Protein AF-A0A9D0H1D7-F1 (afdb_monomer)

Secondary structure (DSSP, 8-state):
-EEE--SSSSEEE-TTEEE-TTS-EEESSSSEEEEEEETTEEEEEEE----

Mean predicted aligned error: 3.26 Å

pLDDT: mean 93.41, std 5.96, range [59.91, 97.12]

Nearest PDB structures (foldseek):
  8whx-assembly1_Z  TM=9.908E-01  e=5.973E-05  Mycolicibacterium smegmatis MC2 155
  8v9k-assembly1_Y  TM=9.849E-01  e=8.802E-05  Mycolicibacterium smegmatis MC2 155
  6xyw-assembly1_Aw  TM=9.212E-01  e=3.130E-05  Arabidopsis thaliana
  8cvm-assembly1_v  TM=9.658E-01  e=1.216E-04  Cutibacterium acnes
  8fn2-assembly1_Y  TM=9.661E-01  e=2.475E-04  Borreliella burgdorferi B31

Solvent-accessible surface area (backbone atoms only — not comparable to full-atom values): 3051 Å² total; per-residue (Å²): 106,79,75,44,84,40,88,54,82,76,60,41,67,39,52,49,32,42,71,46,99,71,41,28,30,26,54,72,56,75,54,49,80,44,82,47,75,54,97,92,36,44,26,38,26,38,45,66,67,80,134

Sequence (51 aa):
NILVRQRGTKIYPGKNVGLGKDYTLFALVDGVVKFERAKGKKVVSVYPIDA

Structure (mmCIF, N/CA/C/O backbone):
data_AF-A0A9D0H1D7-F1
#
_entry.id   AF-A0A9D0H1D7-F1
#
loop_
_atom_site.group_PDB
_atom_site.id
_atom_site.type_symbol
_atom_site.label_atom_id
_atom_site.label_alt_id
_atom_site.label_comp_id
_atom_site.label_asym_id
_atom_site.label_entity_id
_atom_site.label_seq_id
_atom_site.pdbx_PDB_ins_code
_atom_site.Cartn_x
_atom_site.Cartn_y
_atom_site.Cartn_z
_atom_site.occupancy
_atom_site.B_iso_or_equiv
_atom_site.auth_seq_id
_atom_site.auth_comp_id
_atom_site.auth_asym_id
_atom_site.auth_atom_id
_atom_site.pdbx_PDB_model_num
ATOM 1 N N . ASN A 1 1 ? 1.997 -11.691 -1.958 1.00 80.38 1 ASN A N 1
ATOM 2 C CA . ASN A 1 1 ? 2.969 -10.694 -1.457 1.00 80.38 1 ASN A CA 1
ATOM 3 C C . ASN A 1 1 ? 2.320 -9.696 -0.504 1.00 80.38 1 ASN A C 1
ATOM 5 O O . ASN A 1 1 ? 1.572 -8.832 -0.948 1.00 80.38 1 ASN A O 1
ATOM 9 N N . ILE A 1 2 ? 2.576 -9.827 0.806 1.00 93.31 2 ILE A N 1
ATOM 10 C CA . ILE A 1 2 ? 2.156 -8.849 1.828 1.00 93.31 2 ILE A CA 1
ATOM 11 C C . ILE A 1 2 ? 3.290 -7.839 2.016 1.00 93.31 2 ILE A C 1
ATOM 13 O O . ILE A 1 2 ? 4.423 -8.243 2.251 1.00 93.31 2 ILE A O 1
ATOM 17 N N . LEU A 1 3 ? 2.981 -6.547 1.935 1.00 92.94 3 LEU A N 1
ATOM 18 C CA . LEU A 1 3 ? 3.956 -5.468 2.107 1.00 92.94 3 LEU A CA 1
ATOM 19 C C . LEU A 1 3 ? 4.031 -5.023 3.567 1.00 92.94 3 LEU A C 1
ATOM 21 O O . LEU A 1 3 ? 5.112 -4.909 4.135 1.00 92.94 3 LEU A O 1
ATOM 25 N N . VAL A 1 4 ? 2.874 -4.762 4.181 1.00 95.81 4 VAL A N 1
ATOM 26 C CA . VAL A 1 4 ? 2.781 -4.254 5.555 1.00 95.81 4 VAL A CA 1
ATOM 27 C C . VAL A 1 4 ? 1.503 -4.768 6.202 1.00 95.81 4 VAL A C 1
ATOM 29 O O . VAL A 1 4 ? 0.415 -4.562 5.669 1.00 95.81 4 VAL A O 1
ATOM 32 N N . ARG A 1 5 ? 1.613 -5.359 7.395 1.00 95.81 5 ARG A N 1
ATOM 33 C CA . ARG A 1 5 ? 0.467 -5.565 8.292 1.00 95.81 5 ARG A CA 1
ATOM 34 C C . ARG A 1 5 ? 0.374 -4.387 9.250 1.00 95.81 5 ARG A C 1
ATOM 36 O O . ARG A 1 5 ? 1.347 -4.060 9.927 1.00 95.81 5 ARG A O 1
ATOM 43 N N . GLN A 1 6 ? -0.781 -3.741 9.303 1.00 95.19 6 GLN A N 1
ATOM 44 C CA . GLN A 1 6 ? -0.993 -2.557 10.134 1.00 95.19 6 GLN A CA 1
ATOM 45 C C . GLN A 1 6 ? -2.376 -2.582 10.780 1.00 95.19 6 GLN A C 1
ATOM 47 O O . GLN A 1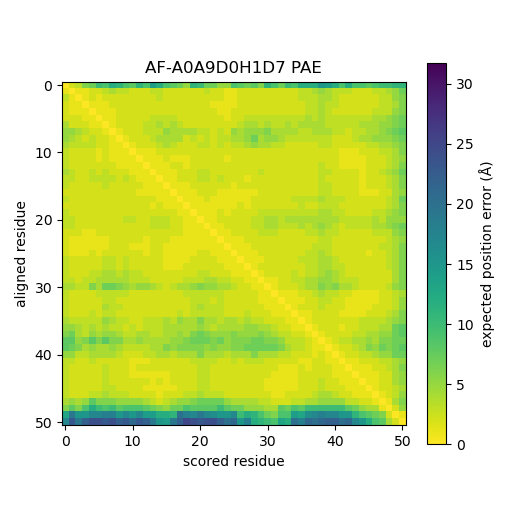 6 ? -3.307 -3.179 10.254 1.00 95.19 6 GLN A O 1
ATOM 52 N N . ARG A 1 7 ? -2.513 -1.907 11.926 1.00 95.06 7 ARG A N 1
ATOM 53 C CA . ARG A 1 7 ? -3.815 -1.602 12.534 1.00 95.06 7 ARG A CA 1
ATOM 54 C C . ARG A 1 7 ? -4.178 -0.164 12.160 1.00 95.06 7 ARG A C 1
ATOM 56 O O . ARG A 1 7 ? -3.522 0.767 12.631 1.00 95.06 7 ARG A O 1
ATOM 63 N N . GLY A 1 8 ? -5.177 -0.008 11.290 1.00 92.62 8 GLY A N 1
ATOM 64 C CA . GLY A 1 8 ? -5.537 1.268 10.660 1.00 92.62 8 GLY A CA 1
ATOM 65 C C . GLY A 1 8 ? -4.553 1.713 9.566 1.00 92.62 8 GLY A C 1
ATOM 66 O O . GLY A 1 8 ? -3.523 1.082 9.341 1.00 92.62 8 GLY A O 1
ATOM 67 N N . THR A 1 9 ? -4.850 2.819 8.878 1.00 92.94 9 THR A N 1
ATOM 68 C CA . THR A 1 9 ? -4.049 3.330 7.746 1.00 92.94 9 THR A CA 1
ATOM 69 C C . THR A 1 9 ? -2.948 4.295 8.195 1.00 92.94 9 THR A C 1
ATOM 71 O O . THR A 1 9 ? -3.075 5.515 8.047 1.00 92.94 9 THR A O 1
ATOM 74 N N . LYS A 1 10 ? -1.851 3.758 8.747 1.00 93.56 10 LYS A N 1
ATOM 75 C CA . LYS A 1 10 ? -0.619 4.537 9.009 1.00 93.56 10 LYS A CA 1
ATOM 76 C C . LYS A 1 10 ? 0.166 4.779 7.723 1.00 93.56 10 LYS A C 1
ATOM 78 O O . LYS A 1 10 ? 0.719 5.861 7.522 1.00 93.56 10 LYS A O 1
ATOM 83 N N . ILE A 1 11 ? 0.210 3.756 6.875 1.00 95.38 11 ILE A N 1
ATOM 84 C CA . ILE A 1 11 ? 0.754 3.800 5.523 1.00 95.38 11 ILE A CA 1
ATOM 85 C C . ILE A 1 11 ? -0.415 3.583 4.567 1.00 95.38 11 ILE A C 1
ATOM 87 O O . ILE A 1 11 ? -1.269 2.721 4.789 1.00 95.38 11 ILE A O 1
ATOM 91 N N . TYR A 1 12 ? -0.474 4.408 3.533 1.00 95.50 12 TYR A N 1
ATOM 92 C CA . TYR A 1 12 ? -1.525 4.372 2.529 1.00 95.50 12 TYR A CA 1
ATOM 93 C C . TYR A 1 12 ? -1.055 3.594 1.294 1.00 95.50 12 TYR A C 1
ATOM 95 O O . TYR A 1 12 ? 0.143 3.589 0.989 1.00 95.50 12 TYR A O 1
ATOM 103 N N . PRO A 1 13 ? -1.979 2.939 0.575 1.00 96.44 13 PRO A N 1
ATOM 104 C CA . PRO A 1 13 ? -1.659 2.313 -0.699 1.00 96.44 13 PRO A CA 1
ATOM 105 C C . PRO A 1 13 ? -1.304 3.380 -1.743 1.00 96.44 13 PRO A C 1
ATOM 107 O O . PRO A 1 13 ? -1.971 4.411 -1.854 1.00 96.44 13 PRO A O 1
ATOM 110 N N . GLY A 1 14 ? -0.221 3.137 -2.472 1.00 94.94 14 GLY A N 1
ATOM 111 C CA . GLY A 1 14 ? 0.238 3.920 -3.614 1.00 94.94 14 GLY A CA 1
ATOM 112 C C . GLY A 1 14 ? -0.031 3.202 -4.932 1.00 94.94 14 GLY A C 1
ATOM 113 O O . GLY A 1 14 ? -1.051 2.534 -5.091 1.00 94.94 14 GLY A O 1
ATOM 114 N N . LYS A 1 15 ? 0.885 3.332 -5.896 1.00 95.50 15 LYS A N 1
ATOM 115 C CA . LYS A 1 15 ? 0.758 2.657 -7.198 1.00 95.50 15 LYS A CA 1
ATOM 116 C C . LYS A 1 15 ? 0.906 1.145 -7.029 1.00 95.50 15 LYS A C 1
ATOM 118 O O . LYS A 1 15 ? 1.835 0.702 -6.362 1.00 95.50 15 LYS A O 1
ATOM 123 N N . ASN A 1 16 ? 0.017 0.373 -7.655 1.00 95.81 16 ASN A N 1
ATOM 124 C CA . ASN A 1 16 ? 0.032 -1.096 -7.665 1.00 95.81 16 ASN A CA 1
ATOM 125 C C . ASN A 1 16 ? 0.018 -1.762 -6.275 1.00 95.81 16 ASN A C 1
ATOM 127 O O . ASN A 1 16 ? 0.541 -2.864 -6.095 1.00 95.81 16 ASN A O 1
ATOM 131 N N . VAL A 1 17 ? -0.589 -1.101 -5.287 1.00 97.06 17 VAL A N 1
ATOM 132 C CA . VAL A 1 17 ? -0.752 -1.627 -3.928 1.00 97.06 17 VAL A CA 1
ATOM 133 C C . VAL A 1 17 ? -2.227 -1.621 -3.551 1.00 97.06 17 VAL A C 1
ATOM 135 O O . VAL A 1 17 ? -2.903 -0.604 -3.686 1.00 97.06 17 VAL A O 1
ATOM 138 N N . GLY A 1 18 ? -2.718 -2.755 -3.058 1.00 96.19 18 GLY A N 1
ATOM 139 C CA . GLY A 1 18 ? -4.064 -2.915 -2.513 1.00 96.19 18 GLY A CA 1
ATOM 140 C C . GLY A 1 18 ? -4.098 -2.782 -0.989 1.00 96.19 18 GLY A C 1
ATOM 141 O O . GLY A 1 18 ? -3.090 -2.994 -0.311 1.00 96.19 18 GLY A O 1
ATOM 142 N N . LEU A 1 19 ? -5.276 -2.449 -0.450 1.00 97.12 19 LEU A N 1
ATOM 143 C CA . LEU A 1 19 ?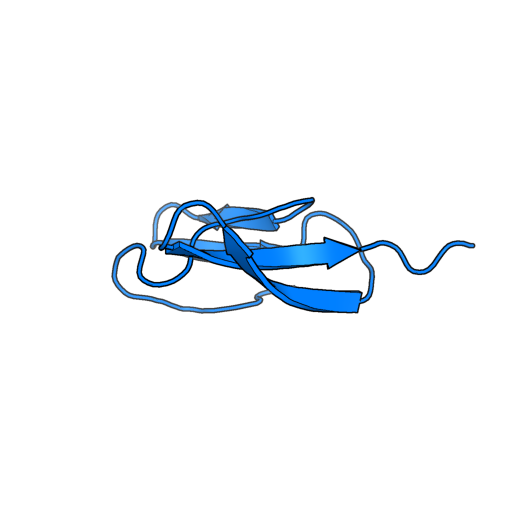 -5.575 -2.433 0.986 1.00 97.12 19 LEU A CA 1
ATOM 144 C C . LEU A 1 19 ? -6.613 -3.518 1.299 1.00 97.12 19 LEU A C 1
ATOM 146 O O . LEU A 1 19 ? -7.711 -3.509 0.747 1.00 97.12 19 LEU A O 1
ATOM 150 N N . GLY A 1 20 ? -6.266 -4.451 2.180 1.00 96.00 20 GLY A N 1
ATOM 151 C CA . GLY A 1 20 ? -7.158 -5.497 2.668 1.00 96.00 20 GLY A CA 1
ATOM 152 C C . GLY A 1 20 ? -8.188 -4.971 3.671 1.00 96.00 20 GLY A C 1
ATOM 153 O O . GLY A 1 20 ? -8.043 -3.883 4.231 1.00 96.00 20 GLY A O 1
ATOM 154 N N . LYS A 1 21 ? -9.221 -5.778 3.946 1.00 94.50 21 LYS A N 1
ATOM 155 C CA . LYS A 1 21 ? -10.270 -5.463 4.939 1.00 94.50 21 LYS A CA 1
ATOM 156 C C . LYS A 1 21 ? -9.704 -5.260 6.351 1.00 94.50 21 LYS A C 1
ATOM 158 O O . LYS A 1 21 ? -10.237 -4.478 7.129 1.00 94.50 21 LYS A O 1
ATOM 163 N N . ASP A 1 22 ? -8.622 -5.957 6.669 1.00 95.69 22 ASP A N 1
ATOM 164 C CA . ASP A 1 22 ? -7.872 -5.869 7.922 1.00 95.69 22 ASP A CA 1
ATOM 165 C C . ASP A 1 22 ? -6.806 -4.755 7.915 1.00 95.69 22 ASP A C 1
ATOM 167 O O . ASP A 1 22 ? -5.965 -4.708 8.808 1.00 95.69 22 ASP A O 1
ATOM 171 N N . TYR A 1 23 ? -6.839 -3.857 6.924 1.00 95.44 23 TYR A N 1
ATOM 172 C CA . TYR A 1 23 ? -5.859 -2.796 6.672 1.00 95.44 23 TYR A CA 1
ATOM 173 C C . TYR A 1 23 ? -4.469 -3.266 6.214 1.00 95.44 23 TYR A C 1
ATOM 175 O O . TYR A 1 23 ? -3.563 -2.436 6.074 1.00 95.44 23 TYR A O 1
ATOM 183 N N . THR A 1 24 ? -4.281 -4.556 5.932 1.00 97.00 24 THR A N 1
ATOM 184 C CA . THR A 1 24 ? -3.020 -5.078 5.391 1.00 97.00 24 THR A CA 1
ATOM 185 C C . THR A 1 24 ? -2.774 -4.545 3.976 1.00 97.00 24 THR A C 1
ATOM 187 O O . THR A 1 24 ? -3.666 -4.567 3.133 1.00 97.00 24 THR A O 1
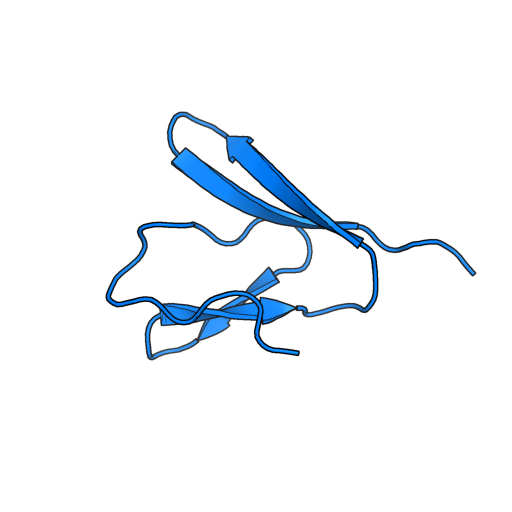ATOM 190 N N . LEU A 1 25 ? -1.558 -4.076 3.691 1.00 96.62 25 LEU A N 1
ATOM 191 C CA . LEU A 1 25 ? -1.142 -3.650 2.351 1.00 96.62 25 LEU A CA 1
ATOM 192 C C . LEU A 1 25 ? -0.501 -4.814 1.598 1.00 96.62 25 LEU A C 1
ATOM 194 O O . LEU A 1 25 ? 0.362 -5.508 2.145 1.00 96.62 25 LEU A O 1
ATOM 198 N N . PHE A 1 26 ? -0.881 -5.001 0.338 1.00 96.56 26 PHE A N 1
ATOM 199 C CA . PHE A 1 26 ? -0.376 -6.077 -0.518 1.00 96.56 26 PHE A CA 1
ATOM 200 C C . PHE A 1 26 ? -0.065 -5.582 -1.932 1.00 96.56 26 PHE A C 1
ATOM 202 O O . PHE A 1 26 ? -0.679 -4.634 -2.417 1.00 96.56 26 PHE A O 1
ATOM 209 N N . ALA A 1 27 ? 0.912 -6.213 -2.580 1.00 96.81 27 ALA A N 1
ATOM 210 C CA . ALA A 1 27 ? 1.300 -5.875 -3.947 1.00 96.81 27 ALA A CA 1
ATOM 211 C C . ALA A 1 27 ? 0.312 -6.481 -4.955 1.00 96.81 27 ALA A C 1
ATOM 213 O O . ALA A 1 27 ? -0.075 -7.642 -4.807 1.00 96.81 27 ALA A O 1
ATOM 214 N N . LEU A 1 28 ? -0.082 -5.695 -5.960 1.00 94.31 28 LEU A N 1
ATOM 215 C CA . LEU A 1 28 ? -0.922 -6.141 -7.082 1.00 94.31 28 LEU A CA 1
ATOM 216 C C . LEU A 1 28 ? -0.096 -6.634 -8.273 1.00 94.31 28 LEU A C 1
ATOM 218 O O . LEU A 1 28 ? -0.593 -7.405 -9.085 1.00 94.31 28 LEU A O 1
ATOM 222 N N . VAL A 1 29 ? 1.147 -6.170 -8.370 1.00 94.12 29 VAL A N 1
ATOM 223 C CA . VAL A 1 29 ? 2.105 -6.539 -9.413 1.00 94.12 29 VAL A CA 1
ATOM 224 C C . VAL A 1 29 ? 3.434 -6.876 -8.756 1.00 94.12 29 VAL A C 1
ATOM 226 O O . VAL A 1 29 ? 3.725 -6.388 -7.658 1.00 94.12 29 VAL A O 1
ATOM 229 N N . ASP A 1 30 ? 4.243 -7.679 -9.432 1.00 92.25 30 ASP A N 1
ATOM 230 C CA . ASP A 1 30 ? 5.625 -7.899 -9.030 1.00 92.25 30 ASP A CA 1
ATOM 231 C C . ASP A 1 30 ? 6.494 -6.708 -9.443 1.00 92.25 30 ASP A C 1
ATOM 233 O O . ASP A 1 30 ? 6.258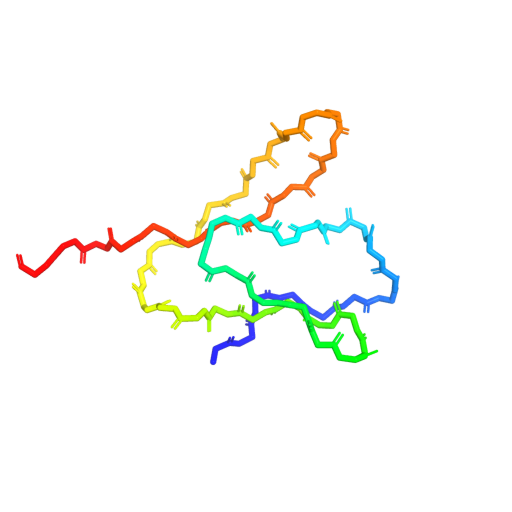 -6.047 -10.457 1.00 92.25 30 ASP A O 1
ATOM 237 N N . GLY A 1 31 ? 7.479 -6.388 -8.610 1.00 93.56 31 GLY A N 1
ATOM 238 C CA . GLY A 1 31 ? 8.364 -5.264 -8.856 1.00 93.56 31 GLY A CA 1
ATOM 239 C C . GLY A 1 31 ? 9.130 -4.810 -7.618 1.00 93.56 31 GLY A C 1
ATOM 240 O O . GLY A 1 31 ? 9.218 -5.521 -6.616 1.00 93.56 31 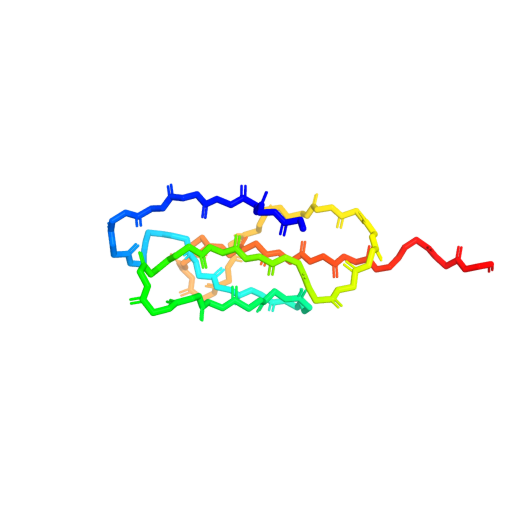GLY A O 1
ATOM 241 N N . VAL A 1 32 ? 9.664 -3.591 -7.668 1.00 94.00 32 VAL A N 1
ATOM 242 C CA . VAL A 1 32 ? 10.371 -2.957 -6.547 1.00 94.00 32 VAL A CA 1
ATOM 243 C C . VAL A 1 32 ? 9.395 -2.180 -5.675 1.00 9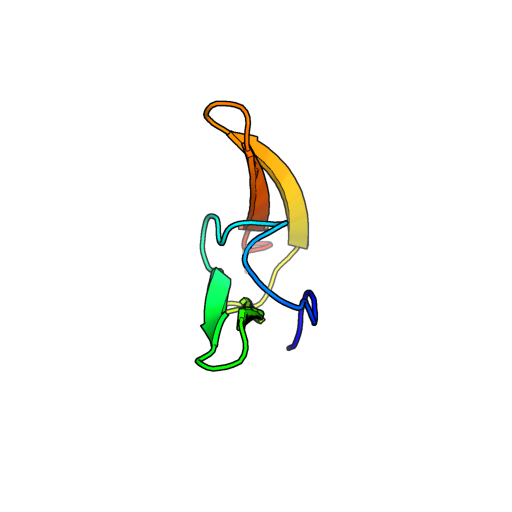4.00 32 VAL A C 1
ATOM 245 O O . VAL A 1 32 ? 8.643 -1.321 -6.141 1.00 94.00 32 VAL A O 1
ATOM 248 N N . VAL A 1 33 ? 9.459 -2.443 -4.372 1.00 95.44 33 VAL A N 1
ATOM 249 C CA . VAL A 1 33 ? 8.703 -1.715 -3.351 1.00 95.44 33 VAL A CA 1
ATOM 250 C C . VAL A 1 33 ? 9.403 -0.396 -3.037 1.00 95.44 33 VAL A C 1
ATOM 252 O O . VAL A 1 33 ? 10.581 -0.376 -2.682 1.00 95.44 33 VAL A O 1
ATOM 255 N N . LY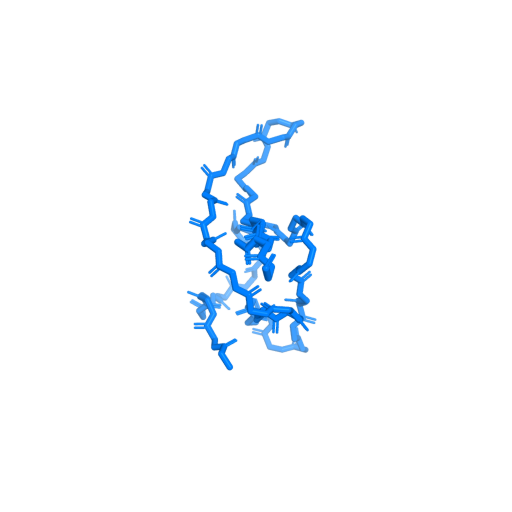S A 1 34 ? 8.664 0.711 -3.099 1.00 95.06 34 LYS A N 1
ATOM 256 C CA . LYS A 1 34 ? 9.158 2.044 -2.749 1.00 95.06 34 LYS A CA 1
ATOM 257 C C . LYS A 1 34 ? 8.240 2.713 -1.733 1.00 95.06 34 LYS A C 1
ATOM 259 O O . LYS A 1 34 ? 7.032 2.826 -1.942 1.00 95.06 34 LYS A O 1
ATOM 264 N N . PHE A 1 35 ? 8.832 3.186 -0.640 1.00 94.69 35 PHE A N 1
ATOM 265 C CA . PHE A 1 35 ? 8.144 3.982 0.374 1.00 94.69 35 PHE A CA 1
ATOM 266 C C . PHE A 1 35 ? 8.360 5.466 0.096 1.00 94.69 35 PHE A C 1
ATOM 268 O O . PHE A 1 35 ? 9.491 5.940 0.027 1.00 94.69 35 PHE A O 1
ATOM 275 N N . GLU A 1 36 ? 7.270 6.205 -0.049 1.00 94.69 36 GLU A N 1
ATOM 276 C CA . GLU A 1 36 ? 7.282 7.618 -0.414 1.00 94.69 36 GLU A CA 1
ATOM 277 C C . GLU A 1 36 ? 6.365 8.418 0.517 1.00 94.69 36 GLU A C 1
ATOM 279 O O . GLU A 1 36 ? 5.594 7.873 1.315 1.00 94.69 36 GLU A O 1
ATOM 284 N N . ARG A 1 37 ? 6.446 9.745 0.430 1.00 94.94 37 ARG A N 1
ATOM 285 C CA . ARG A 1 37 ? 5.461 10.639 1.039 1.00 94.94 37 ARG A CA 1
ATOM 286 C C . ARG A 1 37 ? 4.677 11.335 -0.060 1.00 94.94 37 ARG A C 1
ATOM 288 O O . ARG A 1 37 ? 5.266 12.015 -0.890 1.00 94.94 37 ARG A O 1
ATOM 295 N N . ALA A 1 38 ? 3.356 11.210 -0.027 1.00 91.31 38 ALA A N 1
ATOM 296 C CA . ALA A 1 38 ? 2.462 11.910 -0.941 1.00 91.31 38 ALA A CA 1
ATOM 297 C C . ALA A 1 38 ? 1.382 12.636 -0.142 1.00 91.31 38 ALA A C 1
ATOM 299 O O 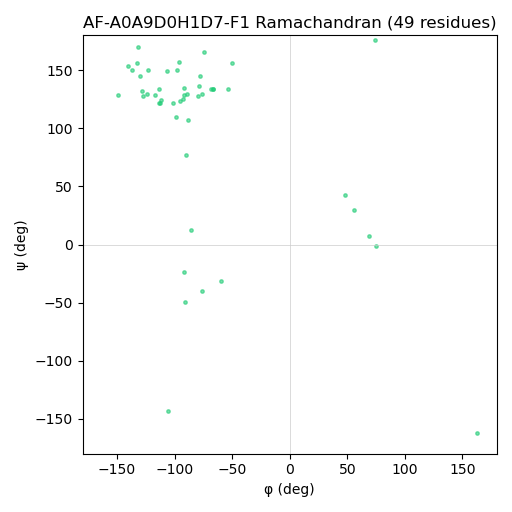. ALA A 1 38 ? 0.783 12.062 0.769 1.00 91.31 38 ALA A O 1
ATOM 300 N N . LYS A 1 39 ? 1.144 13.914 -0.463 1.00 90.56 39 LYS A N 1
ATOM 301 C CA . LYS A 1 39 ? 0.141 14.766 0.208 1.00 90.56 39 LYS A CA 1
ATOM 302 C C . LYS A 1 39 ? 0.232 14.708 1.748 1.00 90.56 39 LYS A C 1
ATOM 304 O O . LYS A 1 39 ? -0.773 14.557 2.436 1.00 90.56 39 LYS A O 1
ATOM 309 N N . GLY A 1 40 ? 1.455 14.743 2.286 1.00 92.81 40 GLY A N 1
ATOM 310 C CA . GLY A 1 40 ? 1.723 14.685 3.732 1.00 92.81 40 GLY A CA 1
ATOM 311 C C . GLY A 1 40 ? 1.557 13.305 4.388 1.00 92.81 40 GLY A C 1
ATOM 312 O O . GLY A 1 40 ? 1.829 13.162 5.579 1.00 92.81 40 GLY A O 1
ATOM 313 N N . LYS A 1 41 ? 1.162 12.270 3.640 1.00 93.50 41 LYS A N 1
ATOM 314 C CA . LYS A 1 41 ? 0.952 10.903 4.141 1.00 93.50 41 LYS A CA 1
ATOM 315 C C . LYS A 1 41 ? 2.075 9.973 3.686 1.00 93.50 41 LYS A C 1
ATOM 317 O O . LYS A 1 41 ? 2.649 10.169 2.618 1.00 93.50 41 LYS A O 1
ATOM 322 N N . LYS A 1 42 ? 2.393 8.953 4.492 1.00 96.12 42 LYS A N 1
ATOM 323 C CA . LYS A 1 42 ? 3.308 7.869 4.090 1.00 96.12 42 LYS A CA 1
ATOM 324 C C . LYS A 1 42 ? 2.568 6.925 3.148 1.00 96.12 42 LYS A C 1
ATOM 326 O O . LYS A 1 42 ? 1.469 6.485 3.479 1.00 96.12 42 LYS A O 1
ATOM 331 N N . VAL A 1 43 ? 3.166 6.621 2.006 1.00 96.31 43 VAL A N 1
ATOM 332 C CA . VAL A 1 43 ? 2.580 5.804 0.943 1.00 96.31 43 VAL A CA 1
ATOM 333 C C . VAL A 1 43 ? 3.570 4.717 0.542 1.00 96.31 43 VAL A C 1
ATOM 335 O O . VAL A 1 43 ? 4.777 4.955 0.555 1.00 96.31 43 VAL A O 1
ATOM 338 N N . VAL A 1 44 ? 3.076 3.531 0.196 1.00 96.69 44 VAL A N 1
ATOM 339 C CA . VAL A 1 44 ? 3.900 2.473 -0.401 1.00 96.69 44 VAL A CA 1
ATOM 340 C C . VAL A 1 44 ? 3.409 2.165 -1.809 1.00 96.69 44 VAL A C 1
ATOM 342 O O . VAL A 1 44 ? 2.217 1.948 -2.016 1.00 96.69 44 VAL A O 1
ATOM 345 N N . SER A 1 45 ? 4.325 2.166 -2.769 1.00 96.12 45 SER A N 1
ATOM 346 C CA . SER A 1 45 ? 4.063 1.877 -4.179 1.00 96.12 45 SER A CA 1
ATOM 347 C C . SER A 1 45 ? 4.935 0.712 -4.632 1.00 96.12 45 SER A C 1
ATOM 349 O O . SER A 1 45 ? 6.048 0.547 -4.131 1.00 96.12 45 SER A O 1
ATOM 351 N N . VAL A 1 46 ? 4.458 -0.064 -5.599 1.00 96.44 46 VAL A N 1
ATOM 352 C CA . VAL A 1 46 ? 5.261 -1.071 -6.296 1.00 96.44 46 VAL A CA 1
ATOM 353 C C . VAL A 1 46 ? 5.444 -0.627 -7.739 1.00 96.44 46 VAL A C 1
ATOM 355 O O . VAL A 1 46 ? 4.469 -0.390 -8.457 1.00 96.44 46 VAL A O 1
ATOM 358 N N . TYR A 1 47 ? 6.700 -0.476 -8.145 1.00 94.88 47 TYR A N 1
ATOM 359 C CA . TYR A 1 47 ? 7.079 -0.143 -9.511 1.00 94.88 47 TYR A CA 1
ATOM 360 C C . TYR A 1 47 ? 7.545 -1.423 -10.205 1.00 94.88 47 TYR A C 1
ATOM 362 O O . TYR A 1 47 ? 8.470 -2.057 -9.692 1.00 94.88 47 TYR A O 1
ATOM 370 N N . PRO A 1 48 ? 6.917 -1.820 -11.323 1.00 92.75 48 PRO A N 1
ATOM 371 C CA . PRO A 1 48 ? 7.405 -2.929 -12.127 1.00 92.75 48 PRO A CA 1
ATOM 372 C C . PRO A 1 48 ? 8.870 -2.692 -12.487 1.00 92.75 48 PRO A C 1
ATOM 374 O O . PRO A 1 48 ? 9.258 -1.581 -12.850 1.00 92.75 48 PRO A O 1
ATOM 377 N N . ILE A 1 49 ? 9.680 -3.727 -12.319 1.00 85.38 49 ILE A N 1
ATOM 378 C CA . ILE A 1 49 ? 11.003 -3.800 -12.929 1.00 85.38 49 ILE A CA 1
ATOM 379 C C . ILE A 1 49 ? 10.673 -4.442 -14.271 1.00 85.38 49 ILE A C 1
ATOM 381 O O . ILE A 1 49 ? 10.194 -5.572 -14.263 1.00 85.38 49 ILE A O 1
ATOM 385 N N . ASP A 1 50 ? 10.726 -3.687 -15.363 1.00 78.00 50 ASP A N 1
ATOM 386 C CA . ASP A 1 50 ? 10.282 -4.162 -16.680 1.00 78.00 50 ASP A CA 1
ATOM 387 C C . ASP A 1 50 ? 10.880 -5.531 -17.073 1.00 78.00 50 ASP A C 1
ATOM 389 O O . ASP A 1 50 ? 11.929 -5.940 -16.563 1.00 78.00 50 ASP A O 1
ATOM 393 N N . ALA A 1 51 ? 10.167 -6.217 -17.975 1.00 59.91 51 ALA A N 1
ATOM 394 C CA . ALA A 1 51 ? 10.617 -7.414 -18.688 1.00 59.91 51 ALA A CA 1
ATOM 395 C C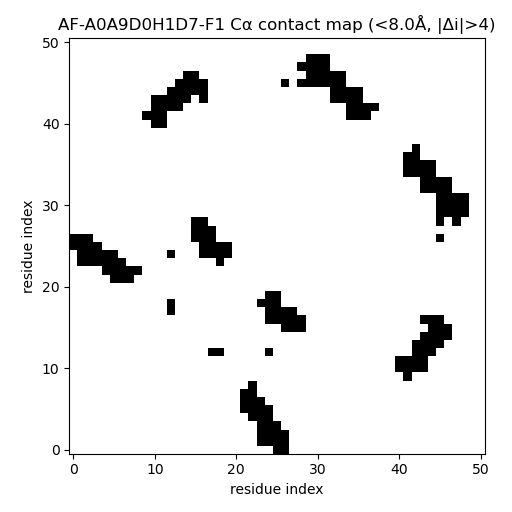 . ALA A 1 51 ? 11.707 -7.097 -19.724 1.00 59.91 51 ALA A C 1
ATOM 397 O O . ALA A 1 51 ? 11.668 -5.985 -20.301 1.00 59.91 51 ALA A O 1
#

Radius of gyration: 10.54 Å; Cα contacts (8 Å, |Δi|>4): 106; chains: 1; bounding box: 21×26×31 Å

Foldseek 3Di:
DWDDQDQDPQEAEDAQWDADPNRTIDGNDDADWDWDDDPNGIYIHGDHPDD